Protein AF-A0A401U413-F1 (afdb_monomer_lite)

pLDDT: mean 89.19, std 11.18, range [44.12, 98.19]

Sequence (154 aa):
MELLDAVIDRCADLLERCGADIDQVSHDIFEPESARHGHAKQYSQILIAIGRKGDLTSKIRESLVSIGRLVTFLSAVVEGVKWSKDMREQLKTMQRDVASLTDHASYLSNKITFVLDAMLGVVNLEQNNIIKLFSVMAVVLMPPTLIASIYGMN

Organism: Chiloscyllium punctatum (NCBI:txid137246)

InterPro domains:
  IPR002523 Mg2+ transporter protein, CorA-like/Zinc transport protein ZntB [PF01544] (2-154)
  IPR045861 CorA, cytoplasmic domain [SSF143865] (2-130)
  IPR045863 CorA, transmembrane region [SSF144083] (126-154)
  IPR050829 CorA Metal Ion Transporter [PTHR47685] (2-154)

Structure (mmCIF, N/CA/C/O backbone):
data_AF-A0A401U413-F1
#
_entry.id   AF-A0A401U413-F1
#
loop_
_atom_site.group_PDB
_atom_site.id
_atom_site.type_symbol
_atom_site.label_atom_id
_atom_site.label_alt_id
_atom_site.label_comp_id
_atom_site.label_asym_id
_atom_site.label_entity_id
_atom_site.label_seq_id
_atom_site.pdbx_PDB_ins_code
_atom_site.Cartn_x
_atom_site.Cartn_y
_atom_site.Cartn_z
_atom_site.occupancy
_atom_site.B_iso_or_equiv
_atom_site.auth_seq_id
_atom_site.auth_comp_id
_atom_site.auth_asym_id
_atom_site.auth_atom_id
_atom_site.pdbx_PDB_model_num
ATOM 1 N N . MET A 1 1 ? -22.312 -2.946 18.997 1.00 80.00 1 MET A N 1
ATOM 2 C CA . MET A 1 1 ? -20.874 -3.281 18.992 1.00 80.00 1 MET A CA 1
ATOM 3 C C . MET A 1 1 ? -20.530 -4.091 17.756 1.00 80.00 1 MET A C 1
ATOM 5 O O . MET A 1 1 ? -19.651 -3.656 17.036 1.00 80.00 1 MET A O 1
ATOM 9 N N . GLU A 1 2 ? -21.291 -5.136 17.424 1.00 87.94 2 GLU A N 1
ATOM 10 C CA . GLU A 1 2 ? -21.052 -5.987 16.237 1.00 87.94 2 GLU A CA 1
ATOM 11 C C . GLU A 1 2 ? -20.905 -5.234 14.905 1.00 87.94 2 GLU A C 1
ATOM 13 O O . GLU A 1 2 ? -20.040 -5.567 14.111 1.00 87.94 2 GLU A O 1
ATOM 18 N N . LEU A 1 3 ? -21.688 -4.173 14.665 1.00 91.88 3 LEU A N 1
ATOM 19 C CA . LEU A 1 3 ? -21.520 -3.367 13.448 1.00 91.88 3 LEU A CA 1
ATOM 20 C C . LEU A 1 3 ? -20.149 -2.676 13.384 1.00 91.88 3 LEU A C 1
ATOM 22 O O . LEU A 1 3 ? -19.561 -2.583 12.315 1.00 91.88 3 LEU A O 1
ATOM 26 N N . LEU A 1 4 ? -19.661 -2.159 14.515 1.00 91.75 4 LEU A N 1
ATOM 27 C CA . LEU A 1 4 ? -18.368 -1.477 14.572 1.00 91.75 4 LEU A CA 1
ATOM 28 C C . LEU A 1 4 ? -17.226 -2.477 14.382 1.00 91.75 4 LEU A C 1
ATOM 30 O O . LEU A 1 4 ? -16.286 -2.181 13.655 1.00 91.75 4 LEU A O 1
ATOM 34 N N . ASP A 1 5 ? -17.370 -3.659 14.978 1.00 92.81 5 ASP A N 1
ATOM 35 C CA . ASP A 1 5 ? -16.469 -4.802 14.813 1.00 92.81 5 ASP A CA 1
ATOM 36 C C . ASP A 1 5 ? -16.350 -5.198 13.338 1.00 92.81 5 ASP A C 1
ATOM 38 O O . ASP A 1 5 ? -15.276 -5.132 12.754 1.00 92.81 5 ASP A O 1
ATOM 42 N N . ALA A 1 6 ? -17.491 -5.432 12.682 1.00 95.25 6 ALA A N 1
ATOM 43 C CA . ALA A 1 6 ? -17.541 -5.800 11.271 1.00 95.25 6 ALA A CA 1
ATOM 44 C C . ALA A 1 6 ? -16.926 -4.733 10.345 1.00 95.25 6 ALA A C 1
ATOM 46 O O . ALA A 1 6 ? -16.384 -5.055 9.288 1.00 95.25 6 ALA A O 1
ATOM 47 N N . VAL A 1 7 ? -17.007 -3.449 10.713 1.00 95.56 7 VAL A N 1
ATOM 48 C CA . VAL A 1 7 ? -16.351 -2.367 9.962 1.00 95.56 7 VAL A CA 1
ATOM 49 C C . VAL A 1 7 ? -14.832 -2.398 10.158 1.00 95.56 7 VAL A C 1
ATOM 51 O O . VAL A 1 7 ? -14.104 -2.187 9.188 1.00 95.56 7 VAL A O 1
ATOM 54 N N . ILE A 1 8 ? -14.349 -2.675 11.373 1.00 96.00 8 ILE A N 1
ATOM 55 C CA . ILE A 1 8 ? -12.915 -2.826 11.668 1.00 96.00 8 ILE A CA 1
ATOM 56 C C . ILE A 1 8 ? -12.349 -4.038 10.917 1.00 96.00 8 ILE A C 1
ATOM 58 O O . ILE A 1 8 ? -11.352 -3.891 10.207 1.00 96.00 8 ILE A O 1
ATOM 62 N N . ASP A 1 9 ? -13.035 -5.181 10.965 1.00 96.75 9 ASP A N 1
ATOM 63 C CA . ASP A 1 9 ? -12.678 -6.388 10.206 1.00 96.75 9 ASP A CA 1
ATOM 64 C C . ASP A 1 9 ? -12.628 -6.104 8.705 1.00 96.75 9 ASP A C 1
ATOM 66 O O . ASP A 1 9 ? -11.688 -6.481 8.004 1.00 96.75 9 ASP A O 1
ATOM 70 N N . ARG A 1 10 ? -13.596 -5.334 8.195 1.00 96.62 10 ARG A N 1
ATOM 71 C CA . ARG A 1 10 ? -13.594 -4.937 6.789 1.00 96.62 10 ARG A CA 1
ATOM 72 C C . ARG A 1 10 ? -12.382 -4.076 6.427 1.00 96.62 10 ARG A C 1
ATOM 74 O O . ARG A 1 10 ? -11.871 -4.194 5.313 1.00 96.62 10 ARG A O 1
ATOM 81 N N . CYS A 1 11 ? -11.923 -3.200 7.320 1.00 97.25 11 CYS A N 1
ATOM 82 C CA . CYS A 1 11 ? -10.683 -2.454 7.108 1.00 97.25 11 CYS A CA 1
ATOM 83 C C . CYS A 1 11 ? -9.463 -3.386 7.077 1.00 97.25 11 CYS A C 1
ATOM 85 O O . CYS A 1 11 ? -8.582 -3.171 6.242 1.00 97.25 11 CYS A O 1
ATOM 87 N N . ALA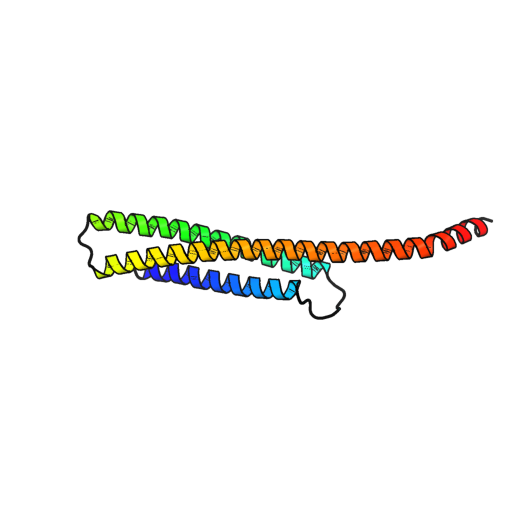 A 1 12 ? -9.430 -4.419 7.923 1.00 97.81 12 ALA A N 1
ATOM 88 C CA . ALA A 1 12 ? -8.372 -5.428 7.921 1.00 97.81 12 ALA A CA 1
ATOM 89 C C . ALA A 1 12 ? -8.313 -6.187 6.585 1.00 97.81 12 ALA A C 1
ATOM 91 O O . ALA A 1 12 ? -7.269 -6.172 5.930 1.00 97.81 12 ALA A O 1
ATOM 92 N N . ASP A 1 13 ? -9.449 -6.716 6.116 1.00 97.94 13 ASP A N 1
ATOM 93 C CA . ASP A 1 13 ? -9.564 -7.402 4.818 1.00 97.94 13 ASP A CA 1
ATOM 94 C C . ASP A 1 13 ? -9.053 -6.541 3.655 1.00 97.94 13 ASP A C 1
ATOM 96 O O . ASP A 1 13 ? -8.417 -7.020 2.712 1.00 97.94 13 ASP A O 1
ATOM 100 N N . LEU A 1 14 ? -9.394 -5.249 3.668 1.00 97.12 14 LEU A N 1
ATOM 101 C CA . LEU A 1 14 ? -8.991 -4.328 2.611 1.00 97.12 14 LEU A CA 1
ATOM 102 C C . LEU A 1 14 ? -7.487 -4.040 2.657 1.00 97.12 14 LEU A C 1
ATOM 104 O O . LEU A 1 14 ? -6.867 -3.966 1.595 1.00 97.12 14 LEU A O 1
ATOM 108 N N . LEU A 1 15 ? -6.896 -3.904 3.848 1.00 97.62 15 LEU A N 1
ATOM 109 C CA . LEU A 1 15 ? -5.447 -3.743 3.994 1.00 97.62 15 LEU A CA 1
ATOM 110 C C . LEU A 1 15 ? -4.689 -4.988 3.541 1.00 97.62 15 LEU A C 1
ATOM 112 O O . LEU A 1 15 ? -3.678 -4.846 2.858 1.00 97.62 15 LEU A O 1
ATOM 116 N N . GLU A 1 16 ? -5.174 -6.182 3.874 1.00 97.75 16 GLU A N 1
ATOM 117 C CA . GLU A 1 16 ? -4.558 -7.442 3.449 1.00 97.75 16 GLU A CA 1
ATOM 118 C C . GLU A 1 16 ? -4.555 -7.568 1.921 1.00 97.75 16 GLU A C 1
ATOM 120 O O . GLU A 1 16 ? -3.512 -7.813 1.314 1.00 97.75 16 GLU A O 1
ATOM 125 N N . ARG A 1 17 ? -5.696 -7.289 1.278 1.00 97.06 17 ARG A N 1
ATOM 126 C CA . ARG A 1 17 ? -5.802 -7.282 -0.191 1.00 97.06 17 ARG A CA 1
ATOM 127 C C . ARG A 1 17 ? -4.872 -6.253 -0.826 1.00 97.06 17 ARG A C 1
ATOM 129 O O . ARG A 1 17 ? -4.169 -6.579 -1.777 1.00 97.06 17 ARG A O 1
ATOM 136 N N . CYS A 1 18 ? -4.833 -5.026 -0.300 1.00 96.31 18 CYS A N 1
ATOM 137 C CA . CYS A 1 18 ? -3.899 -4.008 -0.784 1.00 96.31 18 CYS A CA 1
ATOM 138 C C . CYS A 1 18 ? -2.437 -4.442 -0.613 1.00 96.31 18 CYS A C 1
ATOM 140 O O . CYS A 1 18 ? -1.631 -4.175 -1.500 1.00 96.31 18 CYS A O 1
ATOM 142 N N . GLY A 1 19 ? -2.106 -5.111 0.493 1.00 96.62 19 GLY A N 1
ATOM 143 C CA . GLY A 1 19 ? -0.790 -5.697 0.733 1.00 96.62 19 GLY A CA 1
ATOM 144 C C . GLY A 1 19 ? -0.412 -6.705 -0.345 1.00 96.62 19 GLY A C 1
ATOM 145 O O . GLY A 1 19 ? 0.601 -6.516 -1.012 1.00 96.62 19 GLY A O 1
ATOM 146 N N . ALA A 1 20 ? -1.273 -7.699 -0.573 1.00 96.75 20 ALA A N 1
ATOM 147 C CA . ALA A 1 20 ? -1.064 -8.734 -1.584 1.00 96.75 20 ALA A CA 1
ATOM 148 C C . ALA A 1 20 ? -0.928 -8.159 -3.005 1.00 96.75 20 ALA A C 1
ATOM 150 O O . ALA A 1 20 ? -0.042 -8.558 -3.758 1.00 96.75 20 ALA A O 1
ATOM 151 N N . ASP A 1 21 ? -1.757 -7.176 -3.363 1.00 95.00 21 ASP A N 1
ATOM 152 C CA . ASP A 1 21 ? -1.673 -6.521 -4.671 1.00 95.00 21 ASP A CA 1
ATOM 153 C C . ASP A 1 21 ? -0.348 -5.759 -4.848 1.00 95.00 21 ASP A C 1
ATOM 155 O O . ASP A 1 21 ? 0.231 -5.754 -5.934 1.00 95.00 21 ASP A O 1
ATOM 159 N N . ILE A 1 22 ? 0.149 -5.110 -3.790 1.00 95.44 22 ILE A N 1
ATOM 160 C CA . ILE A 1 22 ? 1.437 -4.405 -3.813 1.00 95.44 22 ILE A CA 1
ATOM 161 C C . ILE A 1 22 ? 2.615 -5.377 -3.839 1.00 95.44 22 ILE A C 1
ATOM 163 O O . ILE A 1 22 ? 3.613 -5.085 -4.494 1.00 95.44 22 ILE A O 1
ATOM 167 N N . ASP A 1 23 ? 2.502 -6.529 -3.183 1.00 94.75 23 ASP A N 1
ATOM 168 C CA . ASP A 1 23 ? 3.482 -7.609 -3.297 1.00 94.75 23 ASP A CA 1
ATOM 169 C C . ASP A 1 23 ? 3.593 -8.125 -4.729 1.00 94.75 23 ASP A C 1
ATOM 171 O O . ASP A 1 23 ? 4.703 -8.239 -5.250 1.00 94.75 23 ASP A O 1
ATOM 175 N N . GLN A 1 24 ? 2.459 -8.340 -5.401 1.00 91.88 24 GLN A N 1
ATOM 176 C CA . GLN A 1 24 ? 2.462 -8.743 -6.805 1.00 91.88 24 GLN A CA 1
ATOM 177 C C . GLN A 1 24 ? 3.099 -7.673 -7.697 1.00 91.88 24 GLN A C 1
ATOM 179 O O . GLN A 1 24 ? 3.952 -7.982 -8.522 1.00 91.88 24 GLN A O 1
ATOM 184 N N . VAL A 1 25 ? 2.745 -6.400 -7.502 1.00 90.50 25 VAL A N 1
ATOM 185 C CA . VAL A 1 25 ? 3.354 -5.304 -8.270 1.00 90.50 25 VAL A CA 1
ATOM 186 C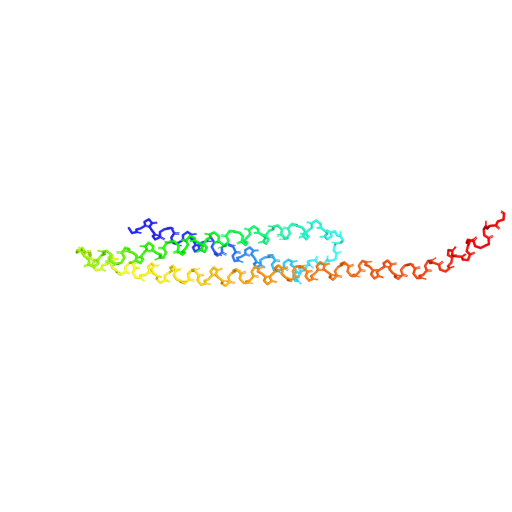 C . VAL A 1 25 ? 4.861 -5.211 -8.021 1.00 90.50 25 VAL A C 1
ATOM 188 O O . VAL A 1 25 ? 5.627 -4.994 -8.956 1.00 90.50 25 VAL A O 1
ATOM 191 N N . SER A 1 26 ? 5.300 -5.389 -6.774 1.00 91.00 26 SER A N 1
ATOM 192 C CA . SER A 1 26 ? 6.722 -5.434 -6.434 1.00 91.00 26 SER A CA 1
ATOM 193 C C . SER A 1 26 ? 7.425 -6.566 -7.185 1.00 91.00 26 SER A C 1
ATOM 195 O O . SER A 1 26 ? 8.483 -6.342 -7.770 1.00 91.00 26 SER A O 1
ATOM 197 N N . HIS A 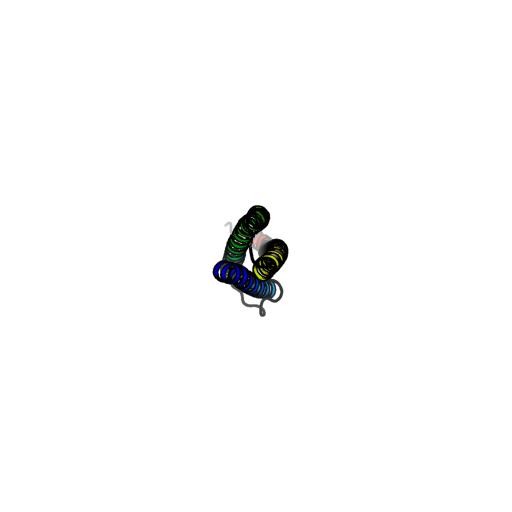1 27 ? 6.829 -7.760 -7.217 1.00 89.12 27 HIS A N 1
ATOM 198 C CA . HIS A 1 27 ? 7.357 -8.895 -7.971 1.00 89.12 27 HIS A CA 1
ATOM 199 C C . HIS A 1 27 ? 7.482 -8.572 -9.467 1.00 89.12 27 HIS A C 1
ATOM 201 O O . HIS A 1 27 ? 8.546 -8.767 -10.047 1.00 89.12 27 HIS A O 1
ATOM 207 N N . ASP A 1 28 ? 6.447 -7.991 -10.076 1.00 85.25 28 ASP A N 1
ATOM 208 C CA . ASP A 1 28 ? 6.440 -7.633 -11.501 1.00 85.25 28 ASP A CA 1
ATOM 209 C C . ASP A 1 28 ? 7.517 -6.590 -11.871 1.00 85.25 28 ASP A C 1
ATOM 211 O O . ASP A 1 28 ? 7.969 -6.538 -13.018 1.00 85.25 28 ASP A O 1
ATOM 215 N N . ILE A 1 29 ? 7.931 -5.749 -10.914 1.00 85.38 29 ILE A N 1
ATOM 216 C CA . ILE A 1 29 ? 8.990 -4.743 -11.095 1.00 85.38 29 ILE A CA 1
ATOM 217 C C . ILE A 1 29 ? 10.386 -5.365 -10.989 1.00 85.38 29 ILE A C 1
ATOM 219 O O . ILE A 1 29 ? 11.259 -5.027 -11.790 1.00 85.38 29 ILE A O 1
ATOM 223 N N . PHE A 1 30 ? 10.615 -6.230 -9.995 1.00 82.12 30 PHE A N 1
ATOM 224 C CA . PHE A 1 30 ? 11.947 -6.776 -9.699 1.00 82.12 30 PHE A CA 1
ATOM 225 C C . PHE A 1 30 ? 12.279 -8.055 -10.474 1.00 82.12 30 PHE A C 1
ATOM 227 O O . PHE A 1 30 ? 13.448 -8.287 -10.778 1.00 82.12 30 PHE A O 1
ATOM 234 N N . GLU A 1 31 ? 11.275 -8.851 -10.836 1.00 76.69 31 GLU A N 1
ATOM 235 C CA . GLU A 1 31 ? 11.417 -10.072 -11.632 1.00 76.69 31 GLU A CA 1
ATOM 236 C C . GLU A 1 31 ? 10.577 -9.976 -12.915 1.00 76.69 31 GLU A C 1
ATOM 238 O O . GLU A 1 31 ? 9.607 -10.718 -13.091 1.00 76.69 31 GLU A O 1
ATOM 243 N N . PRO A 1 32 ? 10.910 -9.057 -13.843 1.00 65.00 32 PRO A N 1
ATOM 244 C CA . PRO A 1 32 ? 10.203 -8.991 -15.109 1.00 65.00 32 PRO A CA 1
ATOM 245 C C . PRO A 1 32 ? 10.428 -10.310 -15.855 1.00 65.00 32 PRO A C 1
ATOM 247 O O . PRO A 1 32 ? 11.563 -10.625 -16.224 1.00 65.00 32 PRO A O 1
ATOM 250 N N . GLU A 1 33 ? 9.358 -11.087 -16.075 1.00 57.88 33 GLU A N 1
ATOM 251 C CA . GLU A 1 33 ? 9.424 -12.308 -16.879 1.00 57.88 33 GLU A CA 1
ATOM 252 C C . GLU A 1 33 ? 10.133 -11.999 -18.207 1.00 57.88 33 GLU A C 1
ATOM 254 O O . GLU A 1 33 ? 9.656 -11.240 -19.051 1.00 57.88 33 GLU A O 1
ATOM 259 N N . SER A 1 34 ? 11.326 -12.574 -18.339 1.00 48.69 34 SER A N 1
ATOM 260 C CA . SER A 1 34 ? 12.232 -12.605 -19.489 1.00 48.69 34 SER A CA 1
ATOM 261 C C . SER A 1 34 ? 11.793 -11.865 -20.773 1.00 48.69 34 SER A C 1
ATOM 263 O O . SER A 1 34 ? 10.975 -12.339 -21.560 1.00 48.69 34 SER A O 1
ATOM 265 N N . ALA A 1 35 ? 12.504 -10.771 -21.066 1.00 50.09 35 ALA A N 1
ATOM 266 C CA . ALA A 1 35 ? 12.936 -10.376 -22.413 1.00 50.09 35 ALA A CA 1
ATOM 267 C C . ALA A 1 35 ? 11.861 -10.157 -23.505 1.00 50.09 35 ALA A C 1
ATOM 269 O O . ALA A 1 35 ? 12.087 -10.502 -24.671 1.00 50.09 35 ALA A O 1
ATOM 270 N N . ARG A 1 36 ? 10.720 -9.524 -23.201 1.00 48.06 36 ARG A N 1
ATOM 271 C CA . ARG A 1 36 ? 9.769 -9.096 -24.247 1.00 48.06 36 ARG A CA 1
ATOM 272 C C . ARG A 1 36 ? 9.625 -7.579 -24.329 1.00 48.06 36 ARG A C 1
ATOM 274 O O . ARG A 1 36 ? 8.954 -6.935 -23.535 1.00 48.06 36 ARG A O 1
ATOM 281 N N . HIS A 1 37 ? 10.270 -7.054 -25.366 1.00 44.12 37 HIS A N 1
ATOM 282 C CA . HIS A 1 37 ? 10.190 -5.698 -25.888 1.00 44.12 37 HIS A CA 1
ATOM 283 C C . HIS A 1 37 ? 8.742 -5.166 -25.892 1.00 44.12 37 HIS A C 1
ATOM 285 O O . HIS A 1 37 ? 7.906 -5.643 -26.660 1.00 44.12 37 HIS A O 1
ATOM 291 N N . GLY A 1 38 ? 8.455 -4.165 -25.051 1.00 53.22 38 GLY A N 1
ATOM 292 C CA . GLY A 1 38 ? 7.135 -3.515 -24.994 1.00 53.22 38 GLY A CA 1
ATOM 293 C C . GLY A 1 38 ? 6.857 -2.688 -23.731 1.00 53.22 3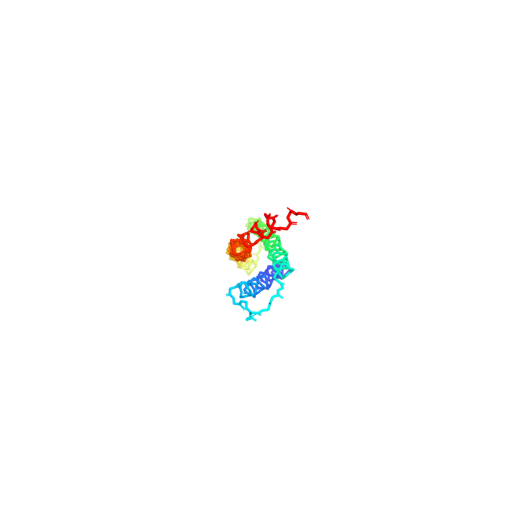8 GLY A C 1
ATOM 294 O O . GLY A 1 38 ? 5.734 -2.679 -23.239 1.00 53.22 38 GLY A O 1
ATOM 295 N N . HIS A 1 39 ? 7.865 -2.006 -23.180 1.00 66.19 39 HIS A N 1
ATOM 296 C CA . HIS A 1 39 ? 7.883 -1.615 -21.764 1.00 66.19 39 HIS A CA 1
ATOM 297 C C . HIS A 1 39 ? 7.017 -0.400 -21.360 1.00 66.19 39 HIS A C 1
ATOM 299 O O . HIS A 1 39 ? 6.463 -0.375 -20.264 1.00 66.19 39 HIS A O 1
ATOM 305 N N . ALA A 1 40 ? 6.820 0.603 -22.226 1.00 65.44 40 ALA A N 1
ATOM 306 C CA . ALA A 1 40 ? 6.217 1.878 -21.799 1.00 65.44 40 ALA A CA 1
ATOM 307 C C . ALA A 1 40 ? 4.744 1.770 -21.342 1.00 65.44 40 ALA A C 1
ATOM 309 O O . ALA A 1 40 ? 4.351 2.385 -20.349 1.00 65.44 40 ALA A O 1
ATOM 310 N N . LYS A 1 41 ? 3.918 0.972 -22.039 1.00 68.06 41 LYS A N 1
ATOM 311 C CA . LYS A 1 41 ? 2.514 0.752 -21.637 1.00 68.06 41 LYS A CA 1
ATOM 312 C C . LYS A 1 41 ? 2.411 -0.062 -20.346 1.00 68.06 41 LYS A C 1
ATOM 314 O O . LYS A 1 41 ? 1.542 0.234 -19.532 1.00 68.06 41 LYS A O 1
ATOM 319 N N . GLN A 1 42 ? 3.296 -1.038 -20.153 1.00 79.88 42 GLN A N 1
ATOM 320 C CA . GLN A 1 42 ? 3.324 -1.874 -18.953 1.00 79.88 42 GLN A CA 1
ATOM 321 C C . GLN A 1 42 ? 3.725 -1.053 -17.721 1.00 79.88 42 GLN A C 1
ATOM 323 O O . GLN A 1 42 ? 3.033 -1.088 -16.709 1.00 79.88 42 GLN A O 1
ATOM 328 N N . TYR A 1 43 ? 4.752 -0.208 -17.839 1.00 83.94 43 TYR A N 1
ATOM 329 C CA . TYR A 1 43 ? 5.168 0.710 -16.773 1.00 83.94 43 TYR A CA 1
ATOM 330 C C . TYR A 1 43 ? 4.083 1.717 -16.398 1.00 83.94 43 TYR A C 1
ATOM 332 O O . TYR A 1 43 ? 3.842 1.958 -15.218 1.00 83.94 43 TYR A O 1
ATOM 340 N N . SER A 1 44 ? 3.368 2.260 -17.388 1.00 86.00 44 SER A N 1
ATOM 341 C CA . SER A 1 44 ? 2.231 3.144 -17.125 1.00 86.00 44 SER A CA 1
ATOM 342 C C . SER A 1 44 ? 1.112 2.433 -16.353 1.00 86.00 44 SER A C 1
ATOM 344 O O . SER A 1 44 ? 0.560 3.008 -15.416 1.00 86.00 44 SER A O 1
ATOM 346 N N . GLN A 1 45 ? 0.800 1.179 -16.695 1.00 88.62 45 GLN A N 1
ATOM 347 C CA . GLN A 1 45 ? -0.206 0.392 -15.976 1.00 88.62 45 GLN A CA 1
ATOM 348 C C . GLN A 1 45 ? 0.221 0.078 -14.540 1.00 88.62 45 GLN A C 1
ATOM 350 O O . GLN A 1 45 ? -0.590 0.234 -13.627 1.00 88.62 45 GLN A O 1
ATOM 355 N N . ILE A 1 46 ? 1.488 -0.289 -14.337 1.00 88.56 46 ILE A N 1
ATOM 356 C CA . ILE A 1 46 ? 2.059 -0.534 -13.009 1.00 88.56 46 ILE A CA 1
ATOM 357 C C . ILE A 1 46 ? 1.983 0.735 -12.150 1.00 88.56 46 ILE A C 1
ATOM 359 O O . ILE A 1 46 ? 1.461 0.691 -11.039 1.00 88.56 46 ILE A O 1
ATOM 363 N N . LEU A 1 4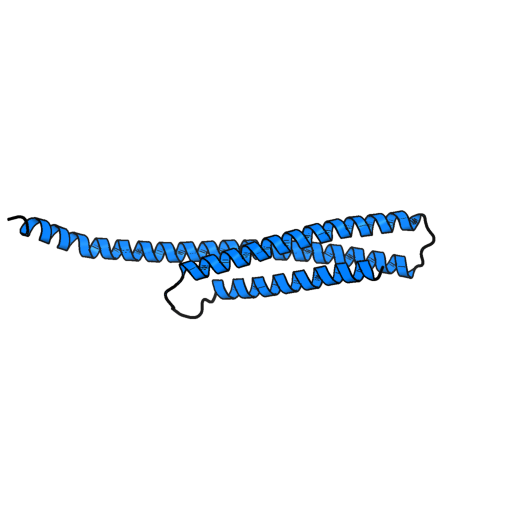7 ? 2.387 1.894 -12.680 1.00 92.31 47 LEU A N 1
ATOM 364 C CA . LEU A 1 47 ? 2.288 3.174 -11.965 1.00 92.31 47 LEU A CA 1
ATOM 365 C C . LEU A 1 47 ? 0.842 3.523 -11.577 1.00 92.31 47 LEU A C 1
ATOM 367 O O . LEU A 1 47 ? 0.592 3.964 -10.454 1.00 92.31 47 LEU A O 1
ATOM 371 N N . ILE A 1 48 ? -0.127 3.292 -12.471 1.00 93.00 48 ILE A N 1
ATOM 372 C CA . ILE A 1 48 ? -1.553 3.490 -12.166 1.00 93.00 48 ILE A CA 1
ATOM 373 C C . ILE A 1 48 ? -2.010 2.533 -11.058 1.00 93.00 48 ILE A C 1
ATOM 375 O O . ILE A 1 48 ? -2.769 2.942 -10.176 1.00 93.00 48 ILE A O 1
ATOM 379 N N . ALA A 1 49 ? -1.567 1.274 -11.085 1.00 92.94 49 ALA A N 1
ATOM 380 C CA . ALA A 1 49 ? -1.892 0.293 -10.055 1.00 92.94 49 ALA A CA 1
ATOM 381 C C . ALA A 1 49 ? -1.345 0.724 -8.685 1.00 92.94 49 ALA A C 1
ATOM 383 O O . ALA A 1 49 ? -2.125 0.810 -7.735 1.00 92.94 49 ALA A O 1
ATOM 384 N N . ILE A 1 50 ? -0.062 1.099 -8.605 1.00 95.38 50 ILE A N 1
ATOM 385 C CA . ILE A 1 50 ? 0.575 1.622 -7.384 1.00 95.38 50 ILE A CA 1
ATOM 386 C C . ILE A 1 50 ? -0.205 2.828 -6.853 1.00 95.38 50 ILE A C 1
ATOM 388 O O . ILE A 1 50 ? -0.603 2.840 -5.688 1.00 95.38 50 ILE A O 1
ATOM 392 N N . GLY A 1 51 ? -0.501 3.811 -7.712 1.00 95.75 51 GLY A N 1
ATOM 393 C CA . GLY A 1 51 ? -1.233 5.018 -7.322 1.00 95.75 51 GLY A CA 1
ATOM 394 C C . GLY A 1 51 ? -2.630 4.724 -6.765 1.00 95.75 51 GLY A C 1
ATOM 395 O O . GLY A 1 51 ? -3.014 5.272 -5.732 1.00 95.75 51 GLY A O 1
ATOM 396 N N . ARG A 1 52 ? -3.378 3.804 -7.391 1.00 96.38 52 ARG A N 1
ATOM 397 C CA . ARG A 1 52 ? -4.707 3.382 -6.908 1.00 96.38 52 ARG A CA 1
ATOM 398 C C . ARG A 1 52 ? -4.640 2.685 -5.552 1.00 96.38 52 ARG A C 1
ATOM 400 O O . ARG A 1 52 ? -5.512 2.906 -4.714 1.00 96.38 52 ARG A O 1
ATOM 407 N N . LYS A 1 53 ? -3.633 1.839 -5.330 1.00 96.62 53 LYS A N 1
ATOM 408 C CA . LYS A 1 53 ? -3.441 1.155 -4.043 1.00 96.62 53 LYS A CA 1
ATOM 409 C C . LYS A 1 53 ? -2.972 2.119 -2.955 1.00 96.62 53 LYS A C 1
ATOM 411 O O . LYS A 1 53 ? -3.437 2.001 -1.823 1.00 96.62 53 LYS A O 1
ATOM 416 N N . GLY A 1 54 ? -2.145 3.106 -3.302 1.00 96.81 54 GLY A N 1
ATOM 417 C CA . GLY A 1 54 ? -1.766 4.211 -2.418 1.00 96.81 54 GLY A CA 1
ATOM 418 C C . GLY A 1 54 ? -2.973 5.014 -1.938 1.00 96.81 54 GLY A C 1
ATOM 419 O O . GLY A 1 54 ? -3.176 5.153 -0.733 1.00 96.81 54 GLY A O 1
ATOM 420 N N . ASP A 1 55 ? -3.823 5.462 -2.866 1.00 97.50 55 ASP A N 1
ATOM 421 C CA . ASP A 1 55 ? -5.063 6.186 -2.550 1.00 97.50 55 ASP A CA 1
ATOM 422 C C . ASP A 1 55 ? -6.010 5.356 -1.665 1.00 97.50 55 ASP A C 1
ATOM 424 O O . ASP A 1 55 ? -6.502 5.839 -0.643 1.00 97.50 55 ASP A O 1
ATOM 428 N N . LEU A 1 56 ? -6.216 4.077 -1.995 1.00 97.06 56 LEU A N 1
ATOM 429 C CA . LEU A 1 56 ? -7.058 3.194 -1.186 1.00 97.06 56 LEU A CA 1
ATOM 430 C C . LEU A 1 56 ? -6.486 2.984 0.226 1.00 97.06 56 LEU A C 1
ATOM 432 O O . LEU A 1 56 ? -7.226 3.073 1.203 1.00 97.06 56 LEU A O 1
ATOM 436 N N . THR A 1 57 ? -5.176 2.761 0.352 1.00 97.81 57 THR A N 1
ATOM 437 C CA . THR A 1 57 ? -4.502 2.587 1.653 1.00 97.81 57 THR A CA 1
ATOM 438 C C . THR A 1 57 ? -4.609 3.851 2.504 1.00 97.81 57 THR A C 1
ATOM 440 O O . THR A 1 57 ? -4.900 3.770 3.699 1.00 97.81 57 THR A O 1
ATOM 443 N N . SER A 1 58 ? -4.459 5.026 1.885 1.00 97.56 58 SER A N 1
ATOM 444 C CA . SER A 1 58 ? -4.634 6.323 2.541 1.00 97.56 58 SER A CA 1
ATOM 445 C C . SER A 1 58 ? -6.056 6.491 3.088 1.00 97.56 58 SER A C 1
ATOM 447 O O . SER A 1 58 ? -6.226 6.758 4.279 1.00 97.56 58 SER A O 1
ATOM 449 N N . LYS A 1 59 ? -7.080 6.203 2.275 1.00 97.81 59 LYS A N 1
ATOM 450 C CA . LYS A 1 59 ? -8.493 6.254 2.695 1.00 97.81 59 LYS A CA 1
ATOM 451 C C . LYS A 1 59 ? -8.814 5.278 3.826 1.00 97.81 59 LYS A C 1
ATOM 453 O O . LYS A 1 59 ? -9.560 5.626 4.745 1.00 97.81 59 LYS A O 1
ATOM 458 N N . ILE A 1 60 ? -8.252 4.067 3.791 1.00 97.62 60 ILE A N 1
ATOM 459 C CA . ILE A 1 60 ? -8.424 3.092 4.878 1.00 97.62 60 ILE A CA 1
ATOM 460 C C . ILE A 1 60 ? -7.778 3.618 6.162 1.00 97.62 60 ILE A C 1
ATOM 462 O O . ILE A 1 60 ? -8.410 3.588 7.217 1.00 97.62 60 ILE A O 1
ATOM 466 N N . ARG A 1 61 ? -6.564 4.173 6.079 1.00 97.69 61 ARG A N 1
ATOM 467 C CA . ARG A 1 61 ? -5.872 4.767 7.230 1.00 97.69 61 ARG A CA 1
ATOM 468 C C . ARG A 1 61 ? -6.659 5.932 7.838 1.00 97.69 61 ARG A C 1
ATOM 470 O O . ARG A 1 61 ? -6.809 5.994 9.054 1.00 97.69 61 ARG A O 1
ATOM 477 N N . GLU A 1 62 ? -7.189 6.839 7.020 1.00 97.31 62 GLU A N 1
ATOM 478 C CA . GLU A 1 62 ? -8.039 7.950 7.483 1.00 97.31 62 GLU A CA 1
ATOM 479 C C . GLU A 1 62 ? -9.329 7.458 8.156 1.00 97.31 62 GLU A C 1
ATOM 481 O O . GLU A 1 62 ? -9.748 7.994 9.191 1.00 97.31 62 GLU A O 1
ATOM 486 N N . SER A 1 63 ? -9.928 6.399 7.604 1.00 97.00 63 SER A N 1
ATOM 487 C CA . SER A 1 63 ? -11.110 5.748 8.176 1.00 97.00 63 SER A CA 1
ATOM 488 C C . SER A 1 63 ? -10.793 5.131 9.538 1.00 97.00 63 SER A C 1
ATOM 490 O O . SER A 1 63 ? -11.507 5.396 10.503 1.00 97.00 63 SER A O 1
ATOM 492 N N . LEU A 1 64 ? -9.685 4.391 9.656 1.00 97.69 64 LEU A N 1
ATOM 493 C CA . LEU A 1 64 ? -9.225 3.795 10.913 1.00 97.69 64 LEU A CA 1
ATOM 494 C C . LEU A 1 64 ? -8.935 4.853 11.982 1.00 97.69 64 LEU A C 1
ATOM 496 O O . LEU A 1 64 ? -9.376 4.706 13.118 1.00 97.69 64 LEU A O 1
ATOM 500 N N . VAL A 1 65 ? -8.292 5.971 11.627 1.00 97.25 65 VAL A N 1
ATOM 501 C CA . VAL A 1 65 ? -8.078 7.093 12.560 1.00 97.25 65 VAL A CA 1
ATOM 502 C C . VAL A 1 65 ? -9.412 7.657 13.060 1.00 97.25 65 VAL A C 1
ATOM 504 O O . VAL A 1 65 ? -9.566 7.932 14.254 1.00 97.25 65 VAL A O 1
ATOM 507 N N . SER A 1 66 ? -10.392 7.815 12.170 1.00 97.06 66 SER A N 1
ATOM 508 C CA . SER A 1 66 ? -11.728 8.305 12.530 1.00 97.06 66 SER A CA 1
ATOM 509 C C . SER A 1 66 ? -12.479 7.317 13.430 1.00 97.06 66 SER A C 1
ATOM 511 O O . SER A 1 66 ? -13.056 7.723 14.441 1.00 97.06 66 SER A O 1
ATOM 513 N N . ILE A 1 67 ? -12.405 6.018 13.127 1.00 96.00 67 ILE A N 1
ATOM 514 C CA . ILE A 1 67 ? -12.962 4.942 13.958 1.00 96.00 67 ILE A CA 1
ATOM 515 C C . ILE A 1 67 ? -12.283 4.926 15.333 1.00 96.00 67 ILE A C 1
ATOM 517 O O . ILE A 1 67 ? -12.964 4.849 16.350 1.00 96.00 67 ILE A O 1
ATOM 521 N N . GLY A 1 68 ? -10.961 5.086 15.400 1.00 95.50 68 GLY A N 1
ATOM 522 C CA . GLY A 1 68 ? -10.214 5.113 16.661 1.00 95.50 68 GLY A CA 1
ATOM 523 C C . GLY A 1 68 ? -10.640 6.262 17.572 1.00 95.50 68 GLY A C 1
ATOM 524 O O . GLY A 1 68 ? -10.800 6.077 18.784 1.00 95.50 68 GLY A O 1
ATOM 525 N N . ARG A 1 69 ? -10.915 7.440 16.995 1.00 95.19 69 ARG A N 1
ATOM 526 C CA . ARG A 1 69 ? -11.505 8.574 17.728 1.00 95.19 69 ARG A CA 1
ATOM 527 C C . ARG A 1 69 ? -12.901 8.238 18.254 1.00 95.19 69 ARG A C 1
ATOM 529 O O . ARG A 1 69 ? -13.186 8.542 19.410 1.00 95.19 69 ARG A O 1
ATOM 536 N N . LEU A 1 70 ? -13.736 7.578 17.448 1.00 94.38 70 LEU A N 1
ATOM 537 C CA . LEU A 1 70 ? -15.074 7.133 17.851 1.00 94.38 70 LEU A CA 1
ATOM 538 C C . LEU A 1 70 ? -15.002 6.138 19.017 1.00 94.38 70 LEU A C 1
ATOM 540 O O . LEU A 1 70 ? -15.648 6.366 20.037 1.00 94.38 70 LEU A O 1
ATOM 544 N N . VAL A 1 71 ? -14.188 5.081 18.915 1.00 92.25 71 VAL A N 1
ATOM 545 C CA . VAL A 1 71 ? -14.026 4.069 19.980 1.00 92.25 71 VAL A CA 1
ATOM 546 C C . VAL A 1 71 ? -13.510 4.713 21.271 1.00 92.25 71 VAL A C 1
ATOM 548 O O . VAL A 1 71 ? -13.971 4.380 22.365 1.00 92.25 71 VAL A O 1
ATOM 551 N N . THR A 1 72 ? -12.592 5.675 21.158 1.00 91.69 72 THR A N 1
ATOM 552 C CA . THR A 1 72 ? -12.055 6.413 22.312 1.00 91.69 72 THR A CA 1
ATOM 553 C C . THR A 1 72 ? -13.115 7.281 22.978 1.00 91.69 72 THR A C 1
ATOM 555 O O . THR A 1 72 ? -13.266 7.231 24.198 1.00 91.69 72 THR A O 1
ATOM 558 N N . PHE A 1 73 ? -13.895 8.025 22.192 1.00 90.75 73 PHE A N 1
ATOM 559 C CA . PHE A 1 73 ? -15.015 8.807 22.711 1.00 90.75 73 PHE A CA 1
ATOM 560 C C . PHE A 1 73 ? -16.059 7.913 23.388 1.00 90.75 73 PHE A C 1
ATOM 562 O O . PHE A 1 73 ? -16.491 8.201 24.503 1.00 90.75 73 PHE A O 1
ATOM 569 N N . LEU A 1 74 ? -16.420 6.797 22.749 1.00 88.56 74 LEU A N 1
ATOM 570 C CA . LEU A 1 74 ? -17.369 5.838 23.301 1.00 88.56 74 LEU A CA 1
ATOM 571 C C . LEU A 1 74 ? -16.865 5.280 24.635 1.00 88.56 74 LEU A C 1
ATOM 573 O O . LEU A 1 74 ? -17.609 5.283 25.607 1.00 88.56 74 LEU A O 1
ATOM 577 N N . SER A 1 75 ? -15.585 4.912 24.725 1.00 86.12 75 SER A N 1
ATOM 578 C CA . SER A 1 75 ? -14.972 4.453 25.978 1.00 86.12 75 SER A CA 1
ATOM 579 C C . SER A 1 75 ? -15.074 5.488 27.106 1.00 86.12 75 SER A C 1
ATOM 581 O O . SER A 1 75 ? -15.379 5.112 28.235 1.00 86.12 75 SER A O 1
ATOM 583 N N . ALA A 1 76 ? -14.902 6.781 26.806 1.00 86.00 76 ALA A N 1
ATOM 584 C CA . ALA A 1 76 ? -15.021 7.855 27.796 1.00 86.00 76 ALA A CA 1
ATOM 585 C C . ALA A 1 76 ? -16.473 8.082 28.261 1.00 86.00 76 ALA A C 1
ATOM 587 O O . ALA A 1 76 ? -16.732 8.242 29.451 1.00 86.00 76 ALA A O 1
ATOM 588 N N . VAL A 1 77 ? -17.449 8.048 27.346 1.00 83.50 77 VAL A N 1
ATOM 589 C CA . VAL A 1 77 ? -18.879 8.200 27.693 1.00 83.50 77 VAL A CA 1
ATOM 590 C C . VAL A 1 77 ? -19.376 7.030 28.552 1.00 83.50 77 VAL A C 1
ATOM 592 O O . VAL A 1 77 ? -20.226 7.198 29.428 1.00 83.50 77 VAL A O 1
ATOM 595 N N . VAL A 1 78 ? -18.816 5.841 28.338 1.00 73.50 78 VAL A N 1
ATOM 596 C CA . VAL A 1 78 ? -19.161 4.605 29.053 1.00 73.50 78 VAL A CA 1
ATOM 597 C C . VAL A 1 78 ? -18.736 4.610 30.523 1.00 73.50 78 VAL A C 1
ATOM 599 O O . VAL A 1 78 ? -19.273 3.839 31.323 1.00 73.50 78 VAL A O 1
ATOM 602 N N . GLU A 1 79 ? -17.836 5.499 30.934 1.00 66.81 79 GLU A N 1
ATOM 603 C CA . GLU A 1 79 ? -17.550 5.700 32.359 1.00 66.81 79 GLU A CA 1
ATOM 604 C C . GLU A 1 79 ? -18.741 6.334 33.101 1.00 66.81 79 GLU A C 1
ATOM 606 O O . GLU A 1 79 ? -18.928 6.071 34.289 1.00 66.81 79 GLU A O 1
ATOM 611 N N . GLY A 1 80 ? -19.605 7.076 32.395 1.00 63.91 80 GLY A N 1
ATOM 612 C CA . GLY A 1 80 ? -20.808 7.715 32.944 1.00 63.91 80 GLY A CA 1
ATOM 613 C C . GLY A 1 80 ? -22.083 6.860 32.921 1.00 63.91 80 GLY A C 1
ATOM 614 O O . GLY A 1 80 ? -23.081 7.240 33.533 1.00 63.91 80 GLY A O 1
ATOM 615 N N . VAL A 1 81 ? -22.081 5.703 32.245 1.00 67.06 81 VAL A N 1
ATOM 616 C CA . VAL A 1 81 ? -23.256 4.822 32.080 1.00 67.06 81 VAL A CA 1
ATOM 617 C C . VAL A 1 81 ? -22.903 3.399 32.532 1.00 67.06 81 VAL A C 1
ATOM 619 O O . VAL A 1 81 ? -21.823 2.895 32.239 1.00 67.06 81 VAL A O 1
ATOM 622 N N . LYS A 1 82 ? -23.802 2.699 33.241 1.00 71.88 82 LYS A N 1
ATOM 623 C CA . LYS A 1 82 ? -23.590 1.298 33.673 1.00 71.88 82 LYS A CA 1
ATOM 624 C C . LYS A 1 82 ? -23.627 0.317 32.485 1.00 71.88 82 LYS A C 1
ATOM 626 O O . LYS A 1 82 ? -24.608 -0.395 32.302 1.00 71.88 82 LYS A O 1
ATOM 631 N N . TRP A 1 83 ? -22.578 0.280 31.667 1.00 79.12 83 TRP A N 1
ATOM 632 C CA . TRP A 1 83 ? -22.394 -0.761 30.648 1.00 79.12 83 TRP A CA 1
ATOM 633 C C . TRP A 1 83 ? -21.918 -2.073 31.276 1.00 79.12 83 TRP A C 1
ATOM 635 O O . TRP A 1 83 ? -21.277 -2.068 32.332 1.00 79.12 83 TRP A O 1
ATOM 645 N N . SER A 1 84 ? -22.215 -3.195 30.615 1.00 83.00 84 SER A N 1
ATOM 646 C CA . SER A 1 84 ? -21.728 -4.509 31.039 1.00 83.00 84 SER A CA 1
ATOM 647 C C . SER A 1 84 ? -20.201 -4.597 30.929 1.00 83.00 84 SER A C 1
ATOM 649 O O . SER A 1 84 ? -19.562 -3.878 30.153 1.00 83.00 84 SER A O 1
ATOM 651 N N . LYS A 1 85 ? -19.602 -5.494 31.720 1.00 84.88 85 LYS A N 1
ATOM 652 C CA . LYS A 1 85 ? -18.160 -5.772 31.679 1.00 84.88 85 LYS A CA 1
ATOM 653 C C . LYS A 1 85 ? -17.715 -6.192 30.271 1.00 84.88 85 LYS A C 1
ATOM 655 O O . LYS A 1 85 ? -16.708 -5.682 29.789 1.00 84.88 85 LYS A O 1
ATOM 660 N N . ASP A 1 86 ? -18.518 -7.016 29.604 1.00 86.50 86 ASP A N 1
ATOM 661 C CA . ASP A 1 86 ? -18.233 -7.547 28.268 1.00 86.50 86 ASP A CA 1
ATOM 662 C C . ASP A 1 86 ? -18.149 -6.439 27.209 1.00 86.50 86 ASP A C 1
ATOM 664 O O . ASP A 1 86 ? -17.226 -6.425 26.399 1.00 86.50 86 ASP A O 1
ATOM 668 N N . MET A 1 87 ? -19.040 -5.438 27.251 1.00 84.94 87 MET A N 1
ATOM 669 C CA . MET A 1 87 ? -18.973 -4.309 26.309 1.00 84.94 87 MET A CA 1
ATOM 670 C C . MET A 1 87 ? -17.706 -3.466 26.503 1.00 84.94 87 MET A C 1
ATOM 672 O O . MET A 1 87 ? -17.133 -2.975 25.531 1.00 84.94 87 MET A O 1
ATOM 676 N N . ARG A 1 88 ? -17.253 -3.290 27.752 1.00 86.31 88 ARG A N 1
ATOM 677 C CA . ARG A 1 88 ? -16.004 -2.568 28.049 1.00 86.31 88 ARG A CA 1
ATOM 678 C C . ARG A 1 88 ? -14.784 -3.326 27.536 1.00 86.31 88 ARG A C 1
ATOM 680 O O . ARG A 1 88 ? -13.826 -2.708 27.080 1.00 86.31 88 ARG A O 1
ATOM 687 N N . GLU A 1 89 ? -14.812 -4.650 27.623 1.00 89.50 89 GLU A N 1
ATOM 688 C CA . GLU A 1 89 ? -13.753 -5.506 27.097 1.00 89.50 89 GLU A CA 1
ATOM 689 C C . GLU A 1 89 ? -13.714 -5.474 25.565 1.00 89.50 89 GLU A C 1
ATOM 691 O O . GLU A 1 89 ? -12.648 -5.231 25.000 1.00 89.50 89 GLU A O 1
ATOM 696 N N . GLN A 1 90 ? -14.873 -5.569 24.903 1.00 90.19 90 GLN A N 1
ATOM 697 C CA . GLN A 1 90 ? -14.982 -5.410 23.448 1.00 90.19 90 GLN A CA 1
ATOM 698 C C . GLN A 1 90 ? -14.446 -4.054 22.969 1.00 90.19 90 GLN A C 1
ATOM 700 O O . GLN A 1 90 ? -13.662 -4.012 22.026 1.00 90.19 90 GLN A O 1
ATOM 705 N N . LEU A 1 91 ? -14.785 -2.946 23.645 1.00 90.69 91 LEU A N 1
ATOM 706 C CA . LEU A 1 91 ? -14.249 -1.621 23.299 1.00 90.69 91 LEU A CA 1
ATOM 707 C C . LEU A 1 91 ? -12.721 -1.567 23.383 1.00 90.69 91 LEU A C 1
ATOM 709 O O . LEU A 1 91 ? -12.079 -1.015 22.492 1.00 90.69 91 LEU A O 1
ATOM 713 N N . LYS A 1 92 ? -12.131 -2.158 24.429 1.00 91.12 92 LYS A N 1
ATOM 714 C CA . LYS A 1 92 ? -10.669 -2.229 24.582 1.00 91.12 92 LYS A CA 1
ATOM 715 C C . LYS A 1 92 ? -10.006 -3.077 23.504 1.00 91.12 92 LYS A C 1
ATOM 717 O O . LYS A 1 92 ? -8.845 -2.830 23.184 1.00 91.12 92 LYS A O 1
ATOM 722 N N . THR A 1 93 ? -10.674 -4.122 23.028 1.00 94.00 93 THR A N 1
ATOM 723 C CA . THR A 1 93 ? -10.186 -4.951 21.918 1.00 94.00 93 THR A CA 1
ATOM 724 C C . THR A 1 93 ? -10.225 -4.153 20.618 1.00 94.00 93 THR A C 1
ATOM 726 O O . THR A 1 93 ? -9.164 -3.906 20.057 1.00 94.00 93 THR A O 1
ATOM 729 N N . MET A 1 94 ? -11.368 -3.554 20.273 1.00 94.81 94 MET A N 1
ATOM 730 C CA . MET A 1 94 ? -11.500 -2.674 19.100 1.00 94.81 94 MET A CA 1
ATOM 731 C C . MET A 1 94 ? -10.476 -1.532 19.086 1.00 94.81 94 MET A C 1
ATOM 733 O O . MET A 1 94 ? -9.939 -1.183 18.040 1.00 94.81 94 MET A O 1
ATOM 737 N N . GLN A 1 95 ? -10.175 -0.937 20.244 1.00 94.50 95 GLN A N 1
ATOM 738 C CA . GLN A 1 95 ? -9.153 0.108 20.358 1.00 94.50 95 GLN A CA 1
ATOM 739 C C . GLN A 1 95 ? -7.757 -0.392 19.961 1.00 94.50 95 GLN A C 1
ATOM 741 O O . GLN A 1 95 ? -7.019 0.320 19.278 1.00 94.50 95 GLN A O 1
ATOM 746 N N . ARG A 1 96 ? -7.401 -1.608 20.391 1.00 95.94 96 ARG A N 1
ATOM 747 C CA . ARG A 1 96 ? -6.128 -2.254 20.052 1.00 95.94 96 ARG A CA 1
ATOM 748 C C . ARG A 1 96 ? -6.084 -2.641 18.578 1.00 95.94 96 ARG A C 1
ATOM 750 O O . ARG A 1 96 ? -5.072 -2.378 17.933 1.00 95.94 96 ARG A O 1
ATOM 757 N N . ASP A 1 97 ? -7.179 -3.168 18.044 1.00 97.00 97 ASP A N 1
ATOM 758 C CA . ASP A 1 97 ? -7.263 -3.580 16.642 1.00 97.00 97 ASP A CA 1
ATOM 759 C C . ASP A 1 97 ? -7.148 -2.373 15.712 1.00 97.00 97 ASP A C 1
ATOM 761 O O . ASP A 1 97 ? -6.327 -2.365 14.799 1.00 97.00 97 ASP A O 1
ATOM 765 N N . VAL A 1 98 ? -7.870 -1.287 15.998 1.00 97.62 98 VAL A N 1
ATOM 766 C CA . VAL A 1 98 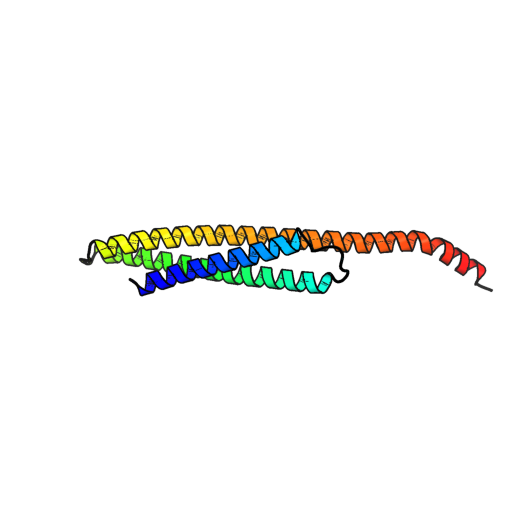? -7.768 -0.044 15.221 1.00 97.62 98 VAL A CA 1
ATOM 767 C C . VAL A 1 98 ? -6.351 0.531 15.257 1.00 97.62 98 VAL A C 1
ATOM 769 O O . VAL A 1 98 ? -5.855 0.982 14.221 1.00 97.62 98 VAL A O 1
ATOM 772 N N . ALA A 1 99 ? -5.685 0.516 16.416 1.00 97.00 99 ALA A N 1
ATOM 773 C CA . ALA A 1 99 ? -4.299 0.966 16.524 1.00 97.00 99 ALA A CA 1
ATOM 774 C C . ALA A 1 99 ? -3.366 0.096 15.664 1.00 97.00 99 ALA A C 1
ATOM 776 O O . ALA A 1 99 ? -2.644 0.624 14.819 1.00 97.00 99 ALA A O 1
ATOM 777 N N . SER A 1 100 ? -3.463 -1.230 15.795 1.00 98.06 100 SER A N 1
ATOM 778 C CA . SER A 1 100 ? -2.660 -2.183 15.023 1.00 98.06 100 SER A CA 1
ATOM 779 C C . SER A 1 100 ? -2.882 -2.053 13.512 1.00 98.06 100 SER A C 1
ATOM 781 O O . SER A 1 100 ? -1.918 -2.004 12.746 1.00 98.06 100 SER A O 1
ATOM 783 N N . LEU A 1 101 ? -4.132 -1.918 13.065 1.00 98.19 101 LEU A N 1
ATOM 784 C CA . LEU A 1 101 ? -4.461 -1.726 11.652 1.00 98.19 101 LEU A CA 1
ATOM 785 C C . LEU A 1 101 ? -3.979 -0.367 11.125 1.00 98.19 101 LEU A C 1
ATOM 787 O O . LEU A 1 101 ? -3.573 -0.266 9.968 1.00 98.19 101 LEU A O 1
ATOM 791 N N . THR A 1 102 ? -3.986 0.681 11.954 1.00 98.06 102 THR A N 1
ATOM 792 C CA . THR A 1 102 ? -3.452 2.003 11.576 1.00 98.06 102 THR A CA 1
ATOM 793 C C . THR A 1 102 ? -1.936 1.952 11.376 1.00 98.06 102 THR A C 1
ATOM 795 O O . THR A 1 102 ? -1.412 2.536 10.416 1.00 98.06 102 THR A O 1
ATOM 798 N N . ASP A 1 103 ? -1.229 1.225 12.241 1.00 98.00 103 ASP A N 1
ATOM 799 C CA . ASP A 1 103 ? 0.206 0.978 12.103 1.00 98.00 103 ASP A CA 1
ATOM 800 C C . ASP A 1 103 ? 0.494 0.148 10.846 1.00 98.00 103 ASP A C 1
ATOM 802 O O . ASP A 1 103 ? 1.354 0.518 10.044 1.00 98.00 103 ASP A O 1
ATOM 806 N N . HIS A 1 104 ? -0.295 -0.903 10.598 1.00 97.94 104 HIS A N 1
ATOM 807 C CA . HIS A 1 104 ? -0.186 -1.717 9.388 1.00 97.94 104 HIS A CA 1
ATOM 808 C C . HIS A 1 104 ? -0.438 -0.902 8.108 1.00 97.94 104 HIS A C 1
ATOM 810 O O . HIS A 1 104 ? 0.323 -1.002 7.146 1.00 97.94 104 HIS A O 1
ATOM 816 N N . ALA A 1 105 ? -1.440 -0.020 8.097 1.00 98.19 105 ALA A N 1
ATOM 817 C CA . ALA A 1 105 ? -1.689 0.886 6.976 1.00 98.19 105 ALA A CA 1
ATOM 818 C C . ALA A 1 105 ? -0.519 1.859 6.737 1.00 98.19 105 ALA A C 1
ATOM 820 O O . ALA A 1 105 ? -0.217 2.214 5.594 1.00 98.19 105 ALA A O 1
ATOM 821 N N . SER A 1 106 ? 0.162 2.282 7.807 1.00 97.62 106 SER A N 1
ATOM 822 C CA . SER A 1 106 ? 1.347 3.144 7.722 1.00 97.62 106 SER A CA 1
ATOM 823 C C . SER A 1 106 ? 2.552 2.376 7.164 1.00 97.62 106 SER A C 1
ATOM 825 O O . SER A 1 106 ? 3.236 2.878 6.273 1.00 97.62 106 SER A O 1
ATOM 827 N N . TYR A 1 107 ? 2.761 1.130 7.602 1.00 97.69 107 TYR A N 1
ATOM 828 C CA . TYR A 1 107 ? 3.740 0.216 7.004 1.00 97.69 107 TYR A CA 1
ATOM 829 C C . TYR A 1 107 ? 3.476 0.004 5.506 1.00 97.69 107 TYR A C 1
ATOM 831 O O . TYR A 1 107 ? 4.384 0.169 4.689 1.00 97.69 107 TYR A O 1
ATOM 839 N N . LEU A 1 108 ? 2.228 -0.288 5.130 1.00 97.81 108 LEU A N 1
ATOM 840 C CA . LEU A 1 108 ? 1.852 -0.514 3.738 1.00 97.81 108 LEU A CA 1
ATOM 841 C C . LEU A 1 108 ? 2.051 0.744 2.884 1.00 97.81 108 LEU A C 1
ATOM 843 O O . LEU A 1 108 ? 2.551 0.647 1.769 1.00 97.81 108 LEU A O 1
ATOM 847 N N . SER A 1 109 ? 1.748 1.929 3.420 1.00 97.88 109 SER A N 1
ATOM 848 C CA . SER A 1 109 ? 2.028 3.205 2.743 1.00 97.88 109 SER A CA 1
ATOM 849 C C . SER A 1 109 ? 3.521 3.377 2.444 1.00 97.88 109 SER A C 1
ATOM 851 O O . SER A 1 109 ? 3.883 3.750 1.332 1.00 97.88 109 SER A O 1
ATOM 853 N N . ASN A 1 110 ? 4.399 3.035 3.393 1.00 98.00 110 ASN A N 1
ATOM 854 C CA . ASN A 1 110 ? 5.849 3.086 3.177 1.00 98.00 110 ASN A CA 1
ATOM 855 C C . ASN A 1 110 ? 6.309 2.073 2.120 1.00 98.00 110 ASN A C 1
ATOM 857 O O . ASN A 1 110 ? 7.140 2.399 1.274 1.00 98.00 110 ASN A O 1
ATOM 861 N N . LYS A 1 111 ? 5.743 0.860 2.134 1.00 96.94 111 LYS A N 1
ATOM 862 C CA . LYS A 1 111 ? 6.005 -0.166 1.116 1.00 96.94 111 LYS A CA 1
ATOM 863 C C . LYS A 1 111 ? 5.574 0.298 -0.278 1.00 96.94 111 LYS A C 1
ATOM 865 O O . LYS A 1 111 ? 6.317 0.114 -1.233 1.00 96.94 111 LYS A O 1
ATOM 870 N N . ILE A 1 112 ? 4.417 0.948 -0.393 1.00 97.44 112 ILE A N 1
ATOM 871 C CA . ILE A 1 112 ? 3.927 1.529 -1.651 1.00 97.44 112 ILE A CA 1
ATOM 872 C C . ILE A 1 112 ? 4.904 2.579 -2.186 1.00 97.44 112 ILE A C 1
ATOM 874 O O . ILE A 1 112 ? 5.234 2.539 -3.369 1.00 97.44 112 ILE A O 1
ATOM 878 N N . THR A 1 113 ? 5.402 3.477 -1.332 1.00 97.25 113 THR A N 1
ATOM 879 C CA . THR A 1 113 ? 6.423 4.465 -1.721 1.00 97.25 113 THR A CA 1
ATOM 880 C C . THR A 1 113 ? 7.709 3.787 -2.184 1.00 97.25 113 THR A C 1
ATOM 882 O O . THR A 1 113 ? 8.222 4.122 -3.245 1.00 97.25 113 THR A O 1
ATOM 885 N N . PHE A 1 114 ? 8.186 2.777 -1.453 1.00 96.44 114 PHE A N 1
ATOM 886 C CA . PHE A 1 114 ? 9.361 2.002 -1.857 1.00 96.44 114 PHE A CA 1
ATOM 887 C C . PHE A 1 114 ? 9.192 1.374 -3.251 1.00 96.44 114 PHE A C 1
ATOM 889 O O . PHE A 1 114 ? 10.086 1.474 -4.089 1.00 96.44 114 PHE A O 1
ATOM 896 N N . VAL A 1 115 ? 8.035 0.765 -3.524 1.00 95.25 115 VAL A N 1
ATOM 897 C CA . VAL A 1 115 ? 7.734 0.147 -4.825 1.00 95.25 115 VAL A CA 1
ATOM 898 C C . VAL A 1 115 ? 7.597 1.201 -5.933 1.00 95.25 115 VAL A C 1
ATOM 900 O O . VAL A 1 115 ? 8.057 0.977 -7.052 1.00 95.25 115 VAL A O 1
ATOM 903 N N . LEU A 1 116 ? 7.023 2.371 -5.633 1.00 96.06 116 LEU A N 1
ATOM 904 C CA . LEU A 1 116 ? 6.973 3.506 -6.560 1.00 96.06 116 LEU A CA 1
ATOM 905 C C . LEU A 1 116 ? 8.380 3.986 -6.941 1.00 96.06 116 LEU A C 1
ATOM 907 O O . LEU A 1 116 ? 8.670 4.152 -8.126 1.00 96.06 116 LEU A O 1
ATOM 911 N N . ASP A 1 117 ? 9.256 4.170 -5.956 1.00 94.94 117 ASP A N 1
ATOM 912 C CA . ASP A 1 117 ? 10.634 4.614 -6.176 1.00 94.94 117 ASP A CA 1
ATOM 913 C C . ASP A 1 117 ? 11.434 3.572 -6.969 1.00 94.94 117 ASP A C 1
ATOM 915 O O . ASP A 1 117 ? 12.157 3.920 -7.908 1.00 94.94 117 ASP A O 1
ATOM 919 N N . ALA A 1 118 ? 11.251 2.285 -6.659 1.00 92.75 118 ALA A N 1
ATOM 920 C CA . ALA A 1 118 ? 11.845 1.187 -7.415 1.00 92.75 118 ALA A CA 1
ATOM 921 C C . ALA A 1 118 ? 11.388 1.189 -8.883 1.00 92.75 118 ALA A C 1
ATOM 923 O O . ALA A 1 118 ? 12.219 1.095 -9.788 1.00 92.75 118 ALA A O 1
ATOM 924 N N . MET A 1 119 ? 10.086 1.376 -9.133 1.00 91.12 119 MET A N 1
ATOM 925 C CA . MET A 1 119 ? 9.523 1.488 -10.481 1.00 91.12 119 MET A CA 1
ATOM 926 C C . MET A 1 119 ? 10.150 2.655 -11.255 1.00 91.12 119 MET A C 1
ATOM 928 O O . MET A 1 119 ? 10.580 2.494 -12.398 1.00 91.12 119 MET A O 1
ATOM 932 N N . LEU A 1 120 ? 10.257 3.833 -10.637 1.00 91.31 120 LEU A N 1
ATOM 933 C CA . LEU A 1 120 ? 10.915 4.984 -11.262 1.00 91.31 120 LEU A CA 1
ATOM 934 C C . LEU A 1 120 ? 12.398 4.700 -11.554 1.00 91.31 120 LEU A C 1
ATOM 936 O O . LEU A 1 120 ? 12.902 5.090 -12.609 1.00 91.31 120 LEU A O 1
ATOM 940 N N . GLY A 1 121 ? 13.083 3.969 -10.671 1.00 91.06 121 GLY A N 1
ATOM 941 C CA . GLY A 1 121 ? 14.441 3.471 -10.894 1.00 91.06 121 GLY A CA 1
ATOM 942 C C . GLY A 1 121 ? 14.555 2.583 -12.137 1.00 91.06 121 GLY A C 1
ATOM 943 O O . GLY A 1 121 ? 15.415 2.829 -12.985 1.00 91.06 121 GLY A O 1
ATOM 944 N N . VAL A 1 122 ? 13.655 1.608 -12.294 1.00 87.88 122 VAL A N 1
ATOM 945 C CA . VAL A 1 122 ? 13.602 0.722 -13.472 1.00 87.88 122 VAL A CA 1
ATOM 946 C C . VAL A 1 122 ? 13.344 1.512 -14.758 1.00 87.88 122 VAL A C 1
ATOM 948 O O . VAL A 1 122 ? 14.055 1.324 -15.744 1.00 87.88 122 VAL A O 1
ATOM 951 N N . VAL A 1 123 ? 12.395 2.456 -14.750 1.00 87.06 123 VAL A N 1
ATOM 952 C CA . VAL A 1 123 ? 12.118 3.319 -15.917 1.00 87.06 123 VAL A CA 1
ATOM 953 C C . VAL A 1 123 ? 13.348 4.131 -16.322 1.00 87.06 123 VAL A C 1
ATOM 955 O O . VAL A 1 123 ? 13.670 4.207 -17.510 1.00 87.06 123 VAL A O 1
ATOM 958 N N . ASN A 1 124 ? 14.062 4.705 -15.352 1.00 87.88 124 ASN A N 1
ATOM 959 C CA . ASN A 1 124 ? 15.280 5.471 -15.617 1.00 87.88 124 ASN A CA 1
ATOM 960 C C . ASN A 1 124 ? 16.401 4.599 -16.207 1.00 87.88 124 ASN A C 1
ATOM 962 O O . ASN A 1 124 ? 17.129 5.052 -17.094 1.00 87.88 124 ASN A O 1
ATOM 966 N N . LEU A 1 125 ? 16.546 3.352 -15.746 1.00 86.94 125 LEU A N 1
ATOM 967 C CA . LEU A 1 125 ? 17.519 2.405 -16.302 1.00 86.94 125 LEU A CA 1
ATOM 968 C C . LEU A 1 125 ? 17.200 2.060 -17.761 1.00 86.94 125 LEU A C 1
ATOM 970 O O . LEU A 1 125 ? 18.086 2.140 -18.615 1.00 86.94 125 LEU A O 1
ATOM 974 N N . GLU A 1 126 ? 15.940 1.755 -18.067 1.00 84.94 126 GLU A N 1
ATOM 975 C CA . GLU A 1 126 ? 15.503 1.470 -19.438 1.00 84.94 126 GLU A CA 1
ATOM 976 C C . GLU A 1 126 ? 15.687 2.672 -20.367 1.00 84.94 126 GLU A C 1
ATOM 978 O O . GLU A 1 126 ? 16.200 2.540 -21.481 1.00 84.94 126 GLU A O 1
ATOM 983 N N . GLN A 1 127 ? 15.349 3.877 -19.901 1.00 86.19 127 GLN A N 1
ATOM 984 C CA . GLN A 1 127 ? 15.562 5.093 -20.681 1.00 86.19 127 GLN A CA 1
ATOM 985 C C . GLN A 1 127 ? 17.052 5.327 -20.970 1.00 86.19 127 GLN A C 1
ATOM 987 O O . GLN A 1 127 ? 17.418 5.646 -22.104 1.00 86.19 127 GLN A O 1
ATOM 992 N N . ASN A 1 128 ? 17.925 5.115 -19.981 1.00 88.69 128 ASN A N 1
ATOM 993 C CA . ASN A 1 128 ? 19.373 5.206 -20.171 1.00 88.69 128 ASN A CA 1
ATOM 994 C C . ASN A 1 128 ? 19.897 4.174 -21.177 1.00 88.69 128 ASN A C 1
ATOM 996 O O . ASN A 1 128 ? 20.750 4.509 -22.002 1.00 88.69 128 ASN A O 1
ATOM 1000 N N . ASN A 1 129 ? 19.374 2.945 -21.164 1.00 87.19 129 ASN A N 1
ATOM 1001 C CA . ASN A 1 129 ? 19.744 1.918 -22.140 1.00 87.19 129 ASN A CA 1
ATOM 1002 C C . ASN A 1 129 ? 19.349 2.317 -23.571 1.00 87.19 129 ASN A C 1
ATOM 1004 O O . ASN A 1 129 ? 20.161 2.169 -24.489 1.00 87.19 129 ASN A O 1
ATOM 1008 N N . ILE A 1 130 ? 18.158 2.899 -23.760 1.00 87.06 130 ILE A N 1
ATOM 1009 C CA . ILE A 1 130 ? 17.714 3.431 -25.059 1.00 87.06 130 ILE A CA 1
ATOM 1010 C C . ILE A 1 130 ? 18.649 4.556 -25.532 1.00 87.06 130 ILE A C 1
ATOM 1012 O O . ILE A 1 130 ? 19.131 4.525 -26.666 1.00 87.06 130 ILE A O 1
ATOM 1016 N N . ILE A 1 131 ? 18.963 5.526 -24.666 1.00 89.19 131 ILE A N 1
ATOM 1017 C CA . ILE A 1 131 ? 19.867 6.642 -25.001 1.00 89.19 131 ILE A CA 1
ATOM 1018 C C . ILE A 1 131 ? 21.268 6.130 -25.356 1.00 89.19 131 ILE A C 1
ATOM 1020 O O . ILE A 1 131 ? 21.875 6.596 -26.327 1.00 89.19 131 ILE A O 1
ATOM 1024 N N . LYS A 1 132 ? 21.779 5.150 -24.601 1.00 91.12 132 LYS A N 1
ATOM 1025 C CA . LYS A 1 132 ? 23.083 4.527 -24.849 1.00 91.12 132 LYS A CA 1
ATOM 1026 C C . LYS A 1 132 ? 23.116 3.852 -26.218 1.00 91.12 132 LYS A C 1
ATOM 1028 O O . LYS A 1 132 ? 24.093 4.025 -26.945 1.00 91.12 132 LYS A O 1
ATOM 1033 N N . LEU A 1 133 ? 22.049 3.144 -26.595 1.00 90.56 133 LEU A N 1
ATOM 1034 C CA . LEU A 1 133 ? 21.932 2.514 -27.909 1.00 90.56 133 LEU A CA 1
ATOM 1035 C C . LEU A 1 133 ? 21.995 3.550 -29.041 1.00 90.56 133 LEU A C 1
ATOM 1037 O O . LEU A 1 133 ? 22.809 3.403 -29.952 1.00 90.56 133 LEU A O 1
ATOM 1041 N N . PHE A 1 134 ? 21.199 4.623 -28.958 1.00 91.44 134 PHE A N 1
ATOM 1042 C CA . PHE A 1 134 ? 21.212 5.692 -29.965 1.00 91.44 134 PHE A CA 1
ATOM 1043 C C . PHE A 1 134 ? 22.566 6.397 -30.051 1.00 91.44 134 PHE A C 1
ATOM 1045 O O . PHE A 1 134 ? 23.054 6.649 -31.149 1.00 91.44 134 PHE A O 1
ATOM 1052 N N . SER A 1 135 ? 23.200 6.665 -28.910 1.00 93.88 135 SER A N 1
ATOM 1053 C CA . SER A 1 135 ? 24.531 7.280 -28.862 1.00 93.88 135 SER A CA 1
ATOM 1054 C C . SER A 1 135 ? 25.579 6.417 -29.572 1.00 93.88 135 SER A C 1
ATOM 1056 O O . SER A 1 135 ? 26.339 6.925 -30.395 1.00 93.88 135 SER A O 1
ATOM 1058 N N . VAL A 1 136 ? 25.589 5.103 -29.314 1.00 95.19 136 VAL A N 1
ATOM 1059 C CA . VAL A 1 136 ? 26.506 4.161 -29.979 1.00 95.19 136 VAL A CA 1
ATOM 1060 C C . VAL A 1 136 ? 26.240 4.111 -31.484 1.00 95.19 136 VAL A C 1
ATOM 1062 O O . VAL A 1 136 ? 27.181 4.222 -32.268 1.00 95.19 136 VAL A O 1
ATOM 1065 N N . MET A 1 137 ? 24.974 4.007 -31.903 1.00 94.00 137 MET A N 1
ATOM 1066 C CA . MET A 1 137 ? 24.618 4.018 -33.326 1.00 94.00 137 MET A CA 1
ATOM 1067 C C . MET A 1 137 ? 25.052 5.312 -34.015 1.00 94.00 137 MET A C 1
ATOM 1069 O O . MET A 1 137 ? 25.600 5.266 -35.113 1.00 94.00 137 MET A O 1
ATOM 1073 N N . ALA A 1 138 ? 24.859 6.462 -33.370 1.00 93.56 138 ALA A N 1
ATOM 1074 C CA . ALA A 1 138 ? 25.230 7.748 -33.936 1.00 93.56 138 ALA A CA 1
ATOM 1075 C C . ALA A 1 138 ? 26.751 7.859 -34.132 1.00 93.56 138 ALA A C 1
ATOM 1077 O O . ALA A 1 138 ? 27.192 8.265 -35.202 1.00 93.56 138 ALA A O 1
ATOM 1078 N N . VAL A 1 139 ? 27.561 7.427 -33.158 1.00 94.88 139 VAL A N 1
ATOM 1079 C CA . VAL A 1 139 ? 29.031 7.414 -33.293 1.00 94.88 139 VAL A CA 1
ATOM 1080 C C . VAL A 1 139 ? 29.494 6.495 -34.430 1.00 94.88 139 VAL A C 1
ATOM 1082 O O . VAL A 1 139 ? 30.432 6.842 -35.142 1.00 94.88 139 VAL A O 1
ATOM 1085 N N . VAL A 1 140 ? 28.828 5.357 -34.646 1.00 93.94 140 VAL A N 1
ATOM 1086 C CA . VAL A 1 140 ? 29.170 4.420 -35.732 1.00 93.94 140 VAL A CA 1
ATOM 1087 C C . VAL A 1 140 ? 28.737 4.946 -37.107 1.00 93.94 140 VAL A C 1
ATOM 1089 O O . VAL A 1 140 ? 29.465 4.782 -38.084 1.00 93.94 140 VAL A O 1
ATOM 1092 N N . LEU A 1 141 ? 27.568 5.587 -37.201 1.00 93.19 141 LEU A N 1
ATOM 1093 C CA . LEU A 1 141 ? 26.967 6.002 -38.475 1.00 93.19 141 LEU A CA 1
ATOM 1094 C C . LEU A 1 141 ? 27.371 7.412 -38.925 1.00 93.19 141 LEU A C 1
ATOM 1096 O O . LEU A 1 141 ? 27.407 7.673 -40.129 1.00 93.19 141 LEU A O 1
ATOM 1100 N N . MET A 1 142 ? 27.691 8.326 -38.002 1.00 94.50 142 MET A N 1
ATOM 1101 C CA . MET A 1 142 ? 28.034 9.711 -38.349 1.00 94.50 142 MET A CA 1
ATOM 1102 C C . MET A 1 142 ? 29.285 9.824 -39.240 1.00 94.50 142 MET A C 1
ATOM 1104 O O . MET A 1 142 ? 29.191 10.516 -40.253 1.00 94.50 142 MET A O 1
ATOM 1108 N N . PRO A 1 143 ? 30.427 9.154 -38.971 1.00 93.50 143 PRO A N 1
ATOM 1109 C CA . PRO A 1 143 ? 31.618 9.310 -39.810 1.00 93.50 143 PRO A CA 1
ATOM 1110 C C . PRO A 1 143 ? 31.423 8.830 -41.261 1.00 93.50 143 PRO A C 1
ATOM 1112 O O . PRO A 1 143 ? 31.731 9.606 -42.167 1.00 93.50 143 PRO A O 1
ATOM 1115 N N . PRO A 1 144 ? 30.856 7.632 -41.537 1.00 91.69 144 PRO A N 1
ATOM 1116 C CA . PRO A 1 144 ? 30.541 7.225 -42.909 1.00 91.69 144 PRO A CA 1
ATOM 1117 C C . PRO A 1 144 ? 29.548 8.163 -43.603 1.00 91.69 144 PRO A C 1
ATOM 1119 O O . PRO A 1 144 ? 29.715 8.454 -44.784 1.00 91.69 144 PRO A O 1
ATOM 1122 N N . THR A 1 145 ? 28.549 8.677 -42.873 1.00 92.81 145 THR A N 1
ATOM 1123 C CA . THR A 1 145 ? 27.563 9.628 -43.418 1.00 92.81 145 THR A CA 1
ATOM 1124 C C . THR A 1 145 ? 28.224 10.947 -43.817 1.00 92.81 145 THR A C 1
ATOM 1126 O O . THR A 1 145 ? 27.953 11.473 -44.894 1.00 92.81 145 THR A O 1
ATOM 1129 N N . LEU A 1 146 ? 29.139 11.460 -42.988 1.00 89.81 146 LEU A N 1
ATOM 1130 C CA . LEU A 1 146 ? 29.915 12.661 -43.295 1.00 89.81 146 LEU A CA 1
ATOM 1131 C C . LEU A 1 146 ? 30.811 12.448 -44.521 1.00 89.81 146 LEU A C 1
ATOM 1133 O O . LEU A 1 146 ? 30.805 13.284 -45.423 1.00 89.81 146 LEU A O 1
ATOM 1137 N N . ILE A 1 147 ? 31.518 11.316 -44.608 1.00 91.88 147 ILE A N 1
ATOM 1138 C CA . ILE A 1 147 ? 32.335 10.972 -45.783 1.00 91.88 147 ILE A CA 1
ATOM 1139 C C . ILE A 1 147 ? 31.456 10.916 -47.039 1.00 91.88 147 ILE A C 1
ATOM 1141 O O . ILE A 1 147 ? 31.764 11.569 -48.033 1.00 91.88 147 ILE A O 1
ATOM 1145 N N . ALA A 1 148 ? 30.329 10.204 -46.986 1.00 91.00 148 ALA A N 1
ATOM 1146 C CA . ALA A 1 148 ? 29.392 10.124 -48.102 1.00 91.00 148 ALA A CA 1
ATOM 1147 C C . ALA A 1 148 ? 28.865 11.507 -48.523 1.00 91.00 148 ALA A C 1
ATOM 1149 O O . ALA A 1 148 ? 28.743 11.767 -49.716 1.00 91.00 148 ALA A O 1
ATOM 1150 N N . SER A 1 149 ? 28.608 12.411 -47.569 1.00 89.44 149 SER A N 1
ATOM 1151 C CA . SER A 1 149 ? 28.151 13.773 -47.872 1.00 89.44 149 SER A CA 1
ATOM 1152 C C . SER A 1 149 ? 29.200 14.609 -48.613 1.00 89.44 149 SER A C 1
ATOM 1154 O O . SER A 1 149 ? 28.847 15.330 -49.539 1.00 89.44 149 SER A O 1
ATOM 1156 N N . ILE A 1 150 ? 30.487 14.464 -48.275 1.00 92.38 150 ILE A N 1
ATOM 1157 C CA . ILE A 1 150 ? 31.583 15.186 -48.940 1.00 92.38 150 ILE A CA 1
ATOM 1158 C C . ILE A 1 150 ? 31.760 14.696 -50.382 1.00 92.38 150 ILE A C 1
ATOM 1160 O O . ILE A 1 150 ? 31.918 15.507 -51.289 1.00 92.38 150 ILE A O 1
ATOM 1164 N N . TYR A 1 151 ? 31.720 13.380 -50.608 1.00 86.88 151 TYR A N 1
ATOM 1165 C CA . TYR A 1 151 ? 31.950 12.795 -51.937 1.00 86.88 151 TYR A CA 1
ATOM 1166 C C . TYR A 1 151 ? 30.694 12.728 -52.823 1.00 86.88 151 TYR A C 1
ATOM 1168 O O . TYR A 1 151 ? 30.818 12.533 -54.029 1.00 86.88 151 TYR A O 1
ATOM 1176 N N . GLY A 1 152 ? 29.498 12.877 -52.249 1.00 80.00 152 GLY A N 1
ATOM 1177 C CA . GLY A 1 152 ? 28.225 12.918 -52.977 1.00 80.00 152 GLY A CA 1
ATOM 1178 C C . GLY A 1 152 ? 27.816 14.311 -53.470 1.00 80.00 152 GLY A C 1
ATOM 1179 O O . GLY A 1 152 ? 26.835 14.427 -54.199 1.00 80.00 152 GLY A O 1
ATOM 1180 N N . MET A 1 153 ? 28.539 15.365 -53.080 1.00 79.19 153 MET A N 1
ATOM 1181 C CA . MET A 1 153 ? 28.336 16.732 -53.567 1.00 79.19 153 MET A CA 1
ATOM 1182 C C . MET A 1 153 ? 29.086 16.951 -54.895 1.00 79.19 153 MET A C 1
ATOM 1184 O O . MET A 1 153 ? 30.179 17.515 -54.897 1.00 79.19 153 MET A O 1
ATOM 1188 N N . ASN A 1 154 ? 28.517 16.494 -56.017 1.00 62.25 154 ASN A N 1
ATOM 1189 C CA . ASN A 1 154 ? 28.953 16.842 -57.378 1.00 62.25 154 ASN A CA 1
ATOM 1190 C C . ASN A 1 154 ? 27.756 16.912 -58.331 1.00 62.25 154 ASN A C 1
ATOM 1192 O O . ASN A 1 154 ? 26.966 15.940 -58.335 1.00 62.25 154 ASN A O 1
#

Radius of gyration: 27.25 Å; chains: 1; bounding box: 56×29×91 Å

Secondary structure (DSSP, 8-state):
-HHHHHHHHHHHHHHHHHHHHHHHHHHHHHS--S--S-HHHHHHHHHHHHHHHHHHHHHHHHHHHHHHHHHHHHHHHTTTTT--HHHHHHHHHHHHHHHHHHHHHHHHHHHHHHHHHHHHHHHHHHHHHHHHHHHHHHHHHHHHHHHHHHHS--

Foldseek 3Di:
DVVLVVVLVVLVVLLVVLLVLLVVLLCCLPPVPDDDPDPPVVLVVSLVSLVVSLVSLVVSLVVLVVSLVVLVVVLVVVVVPPDDPVVNVVSVVSNVSSVVSNVSSVVSNVSSVVSNVSSVVSVVVVVVVVVVVVVVVCVVPVVVVVVCVVVVPD